Protein AF-A0A1V4AVX9-F1 (afdb_monomer_lite)

Organism: NCBI:txid1004156

Secondary structure (DSSP, 8-state):
-PEEPHHHHHHHHTS-HHHHHHHHHHHHHHHHHTT-SEE-HHHHHHHHHHHHH--TT---

Radius of gyration: 11.53 Å; chains: 1; bounding box: 33×20×24 Å

InterPro domains:
  IPR013580 Light-independent protochlorophyllide reductase subunit B-like, C-terminal [PF08369] (4-48)
  IPR042298 Proto-chlorophyllide reductase, C-terminal [G3DSA:1.10.8.550] (3-51)

Sequence (60 aa):
MPAWTHEAQTQTARIPSFIRGMVKKKIEEFAQERGYQEITPQIVDEAKALFMSDNSFHSA

pLDDT: mean 85.4, std 14.03, range [39.28, 95.5]

Foldseek 3Di:
DAAEDPQLVVVLVPDDPVCSVVLVVQLVVQCVVVVNNYRDVVSSVVSCVVVVVPCVVPPD

Structure (mmCIF, N/CA/C/O backbone):
data_AF-A0A1V4AVX9-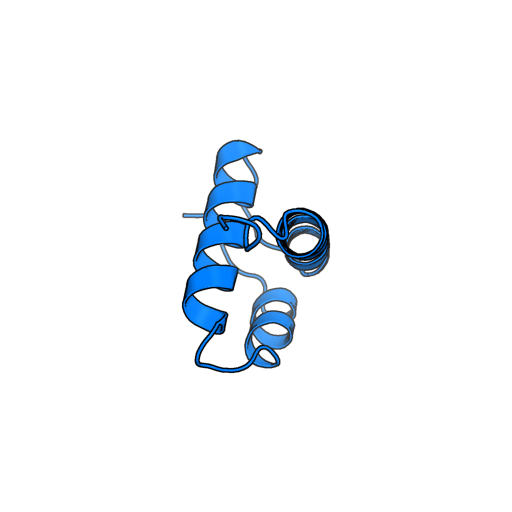F1
#
_entry.id   AF-A0A1V4AVX9-F1
#
loop_
_atom_site.group_PDB
_atom_site.id
_atom_site.type_symbol
_atom_site.label_atom_id
_atom_site.label_alt_id
_atom_site.label_comp_id
_atom_site.label_asym_id
_atom_site.label_entity_id
_atom_site.label_seq_id
_atom_site.pdbx_PDB_ins_code
_atom_site.Cartn_x
_atom_site.Cartn_y
_atom_site.Cartn_z
_atom_site.occupancy
_atom_site.B_iso_or_equiv
_atom_site.auth_seq_id
_atom_site.auth_comp_id
_atom_site.auth_asym_id
_atom_site.auth_atom_id
_atom_site.pdbx_PDB_model_num
ATOM 1 N N . MET A 1 1 ? -1.755 -8.731 10.443 1.00 71.75 1 MET A N 1
ATOM 2 C CA . MET A 1 1 ? -1.525 -8.349 9.034 1.00 71.75 1 MET A CA 1
ATOM 3 C C . MET A 1 1 ? -2.881 -8.056 8.417 1.00 71.75 1 MET A C 1
ATOM 5 O O . MET A 1 1 ? -3.795 -8.824 8.706 1.00 71.75 1 MET A O 1
ATOM 9 N N . PRO A 1 2 ? -3.037 -6.953 7.674 1.00 88.81 2 PRO A N 1
ATOM 10 C CA . PRO A 1 2 ? -4.314 -6.596 7.064 1.00 88.81 2 PRO A CA 1
ATOM 11 C C . PRO A 1 2 ? -4.761 -7.658 6.051 1.00 88.81 2 PRO A C 1
ATOM 13 O O . PRO A 1 2 ? -3.935 -8.265 5.364 1.00 88.81 2 PRO A O 1
ATOM 16 N N . ALA A 1 3 ? -6.066 -7.909 5.984 1.00 93.44 3 ALA A N 1
ATOM 17 C CA . ALA A 1 3 ? -6.648 -8.875 5.060 1.00 93.44 3 ALA A CA 1
ATOM 18 C C . ALA A 1 3 ? -6.644 -8.314 3.635 1.00 93.44 3 ALA A C 1
ATOM 20 O O . ALA A 1 3 ? -6.946 -7.148 3.426 1.00 93.44 3 ALA A O 1
ATOM 21 N N . TRP A 1 4 ? -6.312 -9.128 2.638 1.00 94.12 4 TRP A N 1
ATOM 22 C CA . TRP A 1 4 ? -6.324 -8.687 1.245 1.00 94.12 4 TRP A CA 1
ATOM 23 C C . TRP A 1 4 ? -7.648 -9.036 0.572 1.00 94.12 4 TRP A C 1
ATOM 25 O O . TRP A 1 4 ? -8.010 -10.211 0.482 1.00 94.12 4 TRP A O 1
ATOM 35 N N . THR A 1 5 ? -8.323 -8.039 0.005 1.00 95.12 5 THR A N 1
ATOM 36 C CA . THR A 1 5 ? -9.492 -8.287 -0.850 1.00 95.12 5 THR A CA 1
ATOM 37 C C . THR A 1 5 ? -9.088 -8.993 -2.142 1.00 95.12 5 THR A C 1
ATOM 39 O O . THR A 1 5 ? -7.956 -8.880 -2.621 1.00 95.12 5 THR A O 1
ATOM 42 N N . HIS A 1 6 ? -10.021 -9.731 -2.741 1.00 94.00 6 HIS A N 1
ATOM 43 C CA . HIS A 1 6 ? -9.771 -10.422 -4.007 1.00 94.00 6 HIS A CA 1
ATOM 44 C C . HIS A 1 6 ? -9.425 -9.440 -5.144 1.00 94.00 6 HIS A C 1
ATOM 46 O O . HIS A 1 6 ? -8.552 -9.708 -5.975 1.00 94.00 6 HIS A O 1
ATOM 52 N N . GLU A 1 7 ? -10.050 -8.264 -5.135 1.00 93.75 7 GLU A N 1
ATOM 53 C CA . GLU A 1 7 ? -9.802 -7.188 -6.095 1.00 93.75 7 GLU A CA 1
ATOM 54 C C . GLU A 1 7 ? -8.387 -6.614 -5.949 1.00 93.75 7 GLU A C 1
ATOM 56 O O . GLU A 1 7 ? -7.65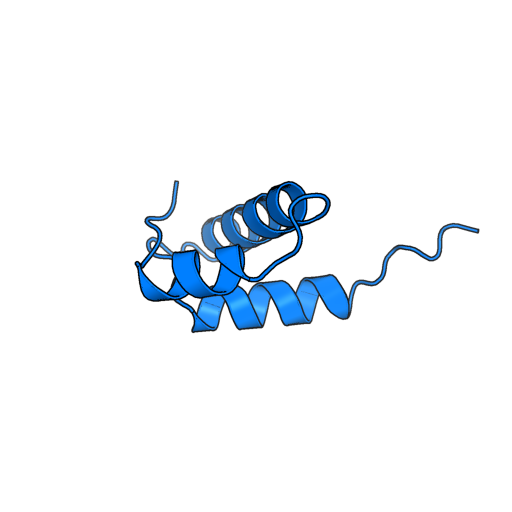2 -6.529 -6.937 1.00 93.75 7 GLU A O 1
ATOM 61 N N . ALA A 1 8 ? -7.954 -6.317 -4.717 1.00 94.06 8 ALA A N 1
ATOM 62 C CA . ALA A 1 8 ? -6.595 -5.855 -4.438 1.00 94.06 8 ALA A CA 1
ATOM 63 C C . ALA A 1 8 ? -5.539 -6.884 -4.864 1.00 94.06 8 ALA A C 1
ATOM 65 O O . ALA A 1 8 ? -4.548 -6.533 -5.504 1.00 94.06 8 ALA A O 1
ATOM 66 N N . GLN A 1 9 ? -5.767 -8.170 -4.575 1.00 92.44 9 GLN A N 1
ATOM 67 C CA . GLN A 1 9 ? -4.864 -9.246 -4.999 1.00 92.44 9 GLN A CA 1
ATOM 68 C C . GLN A 1 9 ? -4.753 -9.323 -6.520 1.00 92.44 9 GLN A C 1
ATOM 70 O O . GLN A 1 9 ? -3.649 -9.454 -7.049 1.00 92.44 9 GLN A O 1
ATOM 75 N N . THR A 1 10 ? -5.873 -9.183 -7.229 1.00 93.56 10 THR A N 1
ATOM 76 C CA . THR A 1 10 ? -5.905 -9.174 -8.697 1.00 93.56 10 THR A CA 1
ATOM 77 C C . THR A 1 10 ? -5.140 -7.978 -9.264 1.00 93.56 10 THR A C 1
ATOM 79 O O . THR A 1 10 ? -4.365 -8.126 -10.210 1.00 93.56 10 THR A O 1
ATOM 82 N N . GLN A 1 11 ? -5.296 -6.793 -8.669 1.00 90.88 11 GLN A N 1
ATOM 83 C CA . GLN A 1 11 ? -4.561 -5.590 -9.060 1.00 90.88 11 GLN A CA 1
ATOM 84 C C . GLN A 1 11 ? -3.052 -5.753 -8.842 1.00 90.88 11 GLN A C 1
ATOM 86 O O . GLN A 1 11 ? -2.261 -5.472 -9.745 1.00 90.88 11 GLN A O 1
ATOM 91 N N . THR A 1 12 ? -2.640 -6.268 -7.684 1.00 90.38 12 THR A N 1
ATOM 92 C CA . THR A 1 12 ? -1.230 -6.533 -7.369 1.00 90.38 12 THR A CA 1
ATOM 93 C C . THR A 1 12 ? -0.654 -7.673 -8.214 1.00 90.38 12 THR A C 1
ATOM 95 O O . THR A 1 12 ? 0.529 -7.649 -8.547 1.00 90.38 12 THR A O 1
ATOM 98 N N . ALA A 1 13 ? -1.464 -8.642 -8.648 1.00 90.50 13 ALA A N 1
ATOM 99 C CA . ALA A 1 13 ? -1.031 -9.712 -9.547 1.00 90.50 13 ALA A CA 1
ATOM 100 C C . ALA A 1 13 ? -0.654 -9.208 -10.952 1.00 90.50 13 ALA A C 1
ATOM 102 O O . ALA A 1 13 ? 0.178 -9.830 -11.613 1.00 90.50 13 ALA A O 1
ATOM 103 N N . ARG A 1 14 ? -1.194 -8.062 -11.394 1.00 90.62 14 ARG A N 1
ATOM 104 C CA . ARG A 1 14 ? -0.787 -7.404 -12.653 1.00 90.62 14 ARG A CA 1
ATOM 105 C C . ARG A 1 14 ? 0.595 -6.757 -12.564 1.00 90.62 14 ARG A C 1
ATOM 107 O O . ARG A 1 14 ? 1.189 -6.443 -13.590 1.00 90.62 14 ARG A O 1
ATOM 114 N N . ILE A 1 15 ? 1.115 -6.559 -11.353 1.00 88.12 15 ILE A N 1
ATOM 115 C CA . ILE A 1 15 ? 2.447 -5.998 -11.138 1.00 88.12 15 ILE A CA 1
ATOM 116 C C . ILE A 1 15 ? 3.498 -7.054 -11.515 1.00 88.12 15 ILE A C 1
ATOM 118 O O . ILE A 1 15 ? 3.362 -8.222 -11.109 1.00 88.12 15 ILE A O 1
ATOM 122 N N . PRO A 1 16 ? 4.553 -6.668 -12.256 1.00 90.06 16 PRO A N 1
ATOM 123 C CA . PRO A 1 16 ? 5.651 -7.562 -12.592 1.00 90.06 16 PRO A CA 1
ATOM 124 C C . PRO A 1 16 ? 6.273 -8.219 -11.357 1.00 90.06 16 PRO A C 1
ATOM 126 O O . PRO A 1 16 ? 6.439 -7.585 -10.315 1.00 90.06 16 PRO A O 1
ATOM 129 N N . SER A 1 17 ? 6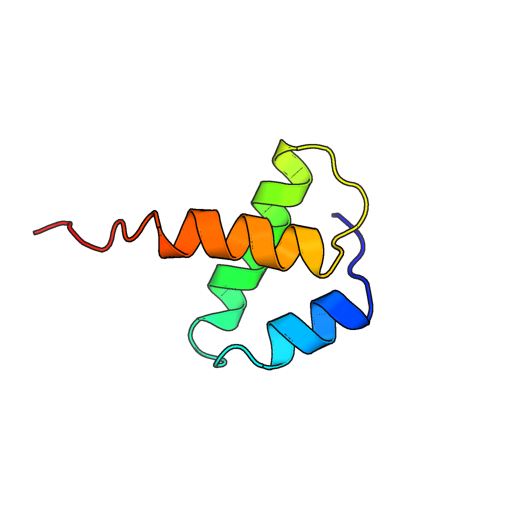.642 -9.494 -11.472 1.00 89.19 17 SER A N 1
ATOM 130 C CA . SER A 1 17 ? 7.108 -10.319 -10.347 1.00 89.19 17 SER A CA 1
ATOM 131 C C . SER A 1 17 ? 8.312 -9.730 -9.603 1.00 89.19 17 SER A C 1
ATOM 133 O O . SER A 1 17 ? 8.353 -9.817 -8.378 1.00 89.19 17 SER A O 1
ATOM 135 N N . PHE A 1 18 ? 9.241 -9.087 -10.317 1.00 86.88 18 PHE A N 1
ATOM 136 C CA . PHE A 1 18 ? 10.472 -8.520 -9.753 1.00 86.88 18 PHE A CA 1
ATOM 137 C C . PHE A 1 18 ? 10.227 -7.378 -8.752 1.00 86.88 18 PHE A C 1
ATOM 139 O O . PHE A 1 18 ? 10.953 -7.269 -7.770 1.00 86.88 18 PHE A O 1
ATOM 146 N N . ILE A 1 19 ? 9.180 -6.570 -8.946 1.00 86.94 19 ILE A N 1
ATOM 147 C CA . ILE A 1 19 ? 8.792 -5.494 -8.012 1.00 86.94 19 ILE A CA 1
ATOM 148 C C . ILE A 1 19 ? 7.573 -5.852 -7.160 1.00 86.94 19 ILE A C 1
ATOM 150 O O . ILE A 1 19 ? 7.325 -5.198 -6.151 1.00 86.94 19 ILE A O 1
ATOM 154 N N . ARG A 1 20 ? 6.815 -6.901 -7.509 1.00 90.44 20 ARG A N 1
ATOM 155 C CA . ARG A 1 20 ? 5.583 -7.287 -6.801 1.00 90.44 20 ARG A CA 1
ATOM 156 C C . ARG A 1 20 ? 5.805 -7.501 -5.307 1.00 90.44 20 ARG A C 1
ATOM 158 O O . ARG A 1 20 ? 4.982 -7.050 -4.518 1.00 90.44 20 ARG A O 1
ATOM 165 N N . GLY A 1 21 ? 6.894 -8.167 -4.919 1.00 90.12 21 GLY A N 1
ATOM 166 C CA . GLY A 1 21 ? 7.211 -8.401 -3.506 1.00 90.12 21 GLY A CA 1
ATOM 167 C C . GLY A 1 21 ? 7.427 -7.096 -2.734 1.00 90.12 21 GLY A C 1
ATOM 168 O O . GLY A 1 21 ? 6.857 -6.908 -1.663 1.00 90.12 21 GLY A O 1
ATOM 169 N N . MET A 1 22 ? 8.180 -6.166 -3.325 1.00 89.75 22 MET A N 1
ATOM 170 C CA . MET A 1 22 ? 8.433 -4.845 -2.752 1.00 89.75 22 MET A CA 1
ATOM 171 C C . MET A 1 22 ? 7.147 -4.014 -2.650 1.00 89.75 22 MET A C 1
ATOM 173 O O . MET A 1 22 ? 6.859 -3.460 -1.593 1.00 89.75 22 MET A O 1
ATOM 177 N N . VAL A 1 23 ? 6.344 -3.973 -3.718 1.00 89.81 23 VAL A N 1
ATOM 178 C CA . VAL A 1 23 ? 5.077 -3.227 -3.737 1.00 89.81 23 VAL A CA 1
ATOM 179 C C . VAL A 1 23 ? 4.087 -3.800 -2.726 1.00 89.81 23 VAL A C 1
ATOM 181 O O . VAL A 1 23 ? 3.484 -3.041 -1.974 1.00 89.81 23 VAL A O 1
ATOM 184 N N . LYS A 1 24 ? 3.948 -5.130 -2.655 1.00 91.38 24 LYS A N 1
ATOM 185 C CA . LYS A 1 24 ? 3.070 -5.786 -1.680 1.00 91.38 24 LYS A CA 1
ATOM 186 C C . LYS A 1 24 ? 3.452 -5.395 -0.251 1.00 91.38 24 LYS A C 1
ATOM 188 O O . LYS A 1 24 ? 2.583 -4.945 0.490 1.00 91.38 24 LYS A O 1
ATOM 193 N N . LYS A 1 25 ? 4.746 -5.469 0.082 1.00 91.06 25 LYS A N 1
ATOM 194 C CA . LYS A 1 25 ? 5.259 -5.067 1.395 1.00 91.06 25 LYS A CA 1
ATOM 195 C C . LYS A 1 25 ? 4.926 -3.605 1.710 1.00 91.06 25 LYS A C 1
ATOM 197 O O . LYS A 1 25 ?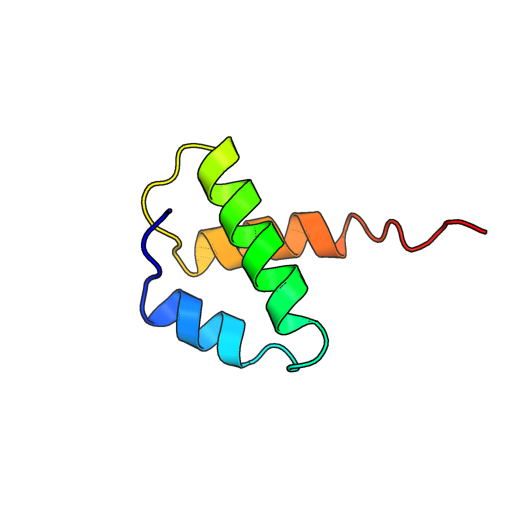 4.400 -3.333 2.780 1.00 91.06 25 LYS A O 1
ATOM 202 N N . LYS A 1 26 ? 5.152 -2.683 0.767 1.00 91.12 26 LYS A N 1
ATOM 203 C CA . LYS A 1 26 ? 4.837 -1.257 0.952 1.00 91.12 26 LYS A CA 1
ATOM 204 C C . LYS A 1 26 ? 3.350 -0.994 1.182 1.00 91.12 26 LYS A C 1
ATOM 206 O O . LYS A 1 26 ? 3.012 -0.156 2.008 1.00 91.12 26 LYS A O 1
ATOM 211 N N . ILE A 1 27 ? 2.470 -1.716 0.491 1.00 93.00 27 ILE A N 1
ATOM 212 C CA . ILE A 1 27 ? 1.018 -1.617 0.701 1.00 93.00 27 ILE A CA 1
ATOM 213 C C . ILE A 1 27 ? 0.641 -2.151 2.088 1.00 93.00 27 ILE A C 1
ATOM 215 O O . ILE A 1 27 ? -0.171 -1.543 2.778 1.00 93.00 27 ILE A O 1
ATOM 219 N N . GLU A 1 28 ? 1.236 -3.269 2.512 1.00 93.19 28 GLU A N 1
ATOM 220 C CA . GLU A 1 28 ? 1.010 -3.841 3.844 1.00 93.19 28 GLU A CA 1
ATOM 221 C C . GLU A 1 28 ? 1.492 -2.906 4.953 1.00 93.19 28 GLU A C 1
ATOM 223 O O . GLU A 1 28 ? 0.771 -2.727 5.932 1.00 93.19 28 GLU A O 1
ATOM 228 N N . GLU A 1 29 ? 2.663 -2.285 4.787 1.00 92.38 29 GLU A N 1
ATOM 229 C CA . GLU A 1 29 ? 3.191 -1.255 5.688 1.00 92.38 29 GLU A CA 1
ATOM 230 C C . GLU A 1 29 ? 2.256 -0.043 5.729 1.00 92.38 29 GLU A C 1
ATOM 232 O O . GLU A 1 29 ? 1.771 0.299 6.802 1.00 92.38 29 GLU A O 1
ATOM 237 N N . PHE A 1 30 ? 1.897 0.527 4.574 1.00 92.38 30 PHE A N 1
ATOM 238 C CA . PHE A 1 30 ? 0.971 1.661 4.486 1.00 92.38 30 PHE A CA 1
ATOM 239 C C . PHE A 1 30 ? -0.364 1.375 5.184 1.00 92.38 30 PHE A C 1
ATOM 241 O O . PHE A 1 30 ? -0.863 2.197 5.953 1.00 92.38 30 PHE A O 1
ATOM 248 N N . ALA A 1 31 ? -0.933 0.191 4.949 1.00 93.69 31 ALA A N 1
ATOM 249 C CA . ALA A 1 31 ? -2.177 -0.214 5.580 1.00 93.69 31 ALA A CA 1
ATOM 250 C C . ALA A 1 31 ? -2.038 -0.331 7.100 1.00 93.69 31 ALA A C 1
ATOM 252 O O . ALA A 1 31 ? -2.901 0.132 7.840 1.00 93.69 31 ALA A O 1
ATOM 253 N N . GLN A 1 32 ? -0.931 -0.898 7.571 1.00 93.00 32 GLN A N 1
ATOM 254 C CA . GLN A 1 32 ? -0.671 -1.080 8.993 1.00 93.00 32 GLN A CA 1
ATOM 255 C C . GLN A 1 32 ? -0.413 0.249 9.709 1.00 93.00 32 GLN A C 1
ATOM 257 O O . GLN A 1 32 ? -0.970 0.471 10.780 1.00 93.00 32 GLN A O 1
ATOM 262 N N . GLU A 1 33 ? 0.348 1.157 9.095 1.00 92.56 33 GLU A N 1
ATOM 263 C CA . GLU A 1 33 ? 0.616 2.498 9.626 1.00 92.56 33 GLU A CA 1
ATOM 264 C C . GLU A 1 33 ? -0.652 3.350 9.732 1.00 92.56 33 GLU A C 1
ATOM 266 O O . GLU A 1 33 ? -0.813 4.124 10.673 1.00 92.56 33 GLU A O 1
ATOM 271 N N . ARG A 1 34 ? -1.586 3.184 8.792 1.00 92.44 34 ARG A N 1
ATOM 272 C CA . ARG A 1 34 ? -2.886 3.872 8.797 1.00 92.44 34 ARG A CA 1
ATOM 273 C C . ARG A 1 34 ? -3.939 3.183 9.671 1.00 92.44 34 ARG A C 1
ATOM 275 O O . ARG A 1 34 ? -5.020 3.736 9.854 1.00 92.44 34 ARG A O 1
ATOM 282 N N . GLY A 1 35 ? -3.649 1.993 10.200 1.00 93.94 35 GLY A N 1
ATOM 283 C CA . GLY A 1 35 ? -4.600 1.196 10.980 1.00 93.94 35 GLY A CA 1
ATOM 284 C C . GLY A 1 35 ? -5.697 0.527 10.143 1.00 93.94 35 GLY A C 1
ATOM 285 O O . GLY A 1 35 ? -6.720 0.115 10.691 1.00 93.94 35 GLY A O 1
ATOM 286 N N . TYR A 1 36 ? -5.508 0.395 8.828 1.00 93.94 36 TYR A N 1
ATOM 287 C CA . TYR A 1 36 ? -6.430 -0.342 7.971 1.00 93.94 36 TYR A CA 1
ATOM 288 C C . TYR A 1 36 ? -6.357 -1.838 8.274 1.00 93.94 36 TYR A C 1
ATOM 290 O O . TYR A 1 36 ? -5.286 -2.447 8.307 1.00 93.94 36 TYR A O 1
ATOM 298 N N . GLN A 1 37 ? -7.524 -2.444 8.476 1.00 92.62 37 GLN A N 1
ATOM 299 C CA . GLN A 1 37 ? -7.645 -3.882 8.723 1.00 92.62 37 GLN A CA 1
ATOM 300 C C . GLN A 1 37 ? -7.778 -4.692 7.429 1.00 92.62 37 GLN A C 1
ATOM 302 O O . GLN A 1 37 ? -7.512 -5.893 7.429 1.00 92.62 37 GLN A O 1
ATOM 307 N N . GLU A 1 38 ? -8.141 -4.035 6.329 1.00 94.50 38 GLU A N 1
ATOM 308 C CA . GLU A 1 38 ? -8.352 -4.644 5.022 1.00 94.50 38 GLU A CA 1
ATOM 309 C C . GLU A 1 38 ? -7.686 -3.801 3.927 1.00 94.50 38 GLU A C 1
ATOM 311 O O . GLU A 1 38 ? -7.764 -2.576 3.947 1.00 94.50 38 GLU A O 1
ATOM 316 N N . ILE A 1 39 ? -7.027 -4.460 2.975 1.00 95.44 39 ILE A N 1
ATOM 317 C CA . ILE A 1 39 ? -6.426 -3.867 1.784 1.00 95.44 39 ILE A CA 1
ATOM 318 C C . ILE A 1 39 ? -7.418 -4.010 0.633 1.00 95.44 39 ILE A C 1
ATOM 320 O O . ILE A 1 39 ? -7.612 -5.089 0.058 1.00 95.44 39 ILE A O 1
ATOM 324 N N . THR A 1 40 ? -8.027 -2.884 0.295 1.00 95.50 40 THR A N 1
ATOM 325 C CA . THR A 1 40 ? -8.912 -2.703 -0.854 1.00 95.50 40 THR A CA 1
ATOM 326 C C . THR A 1 40 ? -8.108 -2.231 -2.071 1.00 95.50 40 THR A C 1
ATOM 328 O O . THR A 1 40 ? -6.990 -1.726 -1.919 1.00 95.50 40 THR A O 1
ATOM 331 N N . PRO A 1 41 ? -8.638 -2.362 -3.299 1.00 93.12 41 PRO A N 1
ATOM 332 C CA . PRO A 1 41 ? -7.992 -1.815 -4.496 1.00 93.12 41 PRO A CA 1
ATOM 333 C C . PRO A 1 41 ? -7.696 -0.309 -4.387 1.00 93.12 41 PRO A C 1
ATOM 335 O O . PRO A 1 41 ? -6.693 0.152 -4.931 1.00 93.12 41 PRO A O 1
ATOM 338 N N . GLN A 1 42 ? -8.498 0.441 -3.622 1.00 92.94 42 GLN A N 1
ATOM 339 C CA . GLN A 1 42 ? -8.252 1.859 -3.353 1.00 92.94 42 GLN A CA 1
ATOM 340 C C . GLN A 1 42 ? -6.984 2.072 -2.513 1.00 92.94 42 GLN A C 1
ATOM 342 O O . GLN A 1 42 ? -6.129 2.863 -2.890 1.00 92.94 42 GLN A O 1
ATOM 347 N N . ILE A 1 43 ? -6.796 1.296 -1.439 1.00 93.00 43 ILE A N 1
ATOM 348 C CA . ILE A 1 43 ? -5.579 1.346 -0.609 1.00 93.00 43 ILE A CA 1
ATOM 349 C C . ILE A 1 43 ? -4.342 0.952 -1.423 1.00 93.00 43 ILE A C 1
ATOM 351 O O . ILE A 1 43 ? -3.280 1.553 -1.273 1.00 93.00 43 ILE A O 1
ATOM 355 N N . VAL A 1 44 ? -4.469 -0.045 -2.307 1.00 92.75 44 VAL A N 1
ATOM 356 C CA . VAL A 1 44 ? -3.393 -0.424 -3.236 1.00 92.75 44 VAL A CA 1
ATOM 357 C C . VAL A 1 44 ? -3.027 0.749 -4.140 1.00 92.75 44 VAL A C 1
ATOM 359 O O . VAL A 1 44 ? -1.842 0.982 -4.367 1.00 92.75 44 VAL A O 1
ATOM 362 N N . ASP A 1 45 ? -4.014 1.460 -4.681 1.00 91.56 45 ASP A N 1
ATOM 363 C CA . ASP A 1 45 ? -3.784 2.611 -5.551 1.00 91.56 45 ASP A CA 1
ATOM 364 C C . ASP A 1 45 ? -3.142 3.784 -4.801 1.00 91.56 45 ASP A C 1
ATOM 366 O O . ASP A 1 45 ? -2.111 4.290 -5.239 1.00 91.56 45 ASP A O 1
ATOM 370 N N . GLU A 1 46 ? -3.653 4.125 -3.616 1.00 91.19 46 GLU A N 1
ATOM 371 C CA . GLU A 1 46 ? -3.097 5.169 -2.748 1.00 91.19 46 GLU A CA 1
ATOM 372 C C . GLU A 1 46 ? -1.634 4.877 -2.380 1.00 91.19 46 GLU A C 1
ATOM 374 O O . GLU A 1 46 ? -0.751 5.717 -2.569 1.00 91.19 46 GLU A O 1
ATOM 379 N N . ALA A 1 47 ? -1.342 3.657 -1.924 1.00 90.44 47 ALA A N 1
ATOM 380 C CA . ALA A 1 47 ? 0.014 3.242 -1.580 1.00 90.44 47 ALA A CA 1
ATOM 381 C C . ALA A 1 47 ? 0.944 3.231 -2.805 1.00 90.44 47 ALA A C 1
ATOM 383 O O . ALA A 1 47 ? 2.109 3.625 -2.711 1.00 90.44 47 ALA A O 1
ATOM 384 N N . LYS A 1 48 ? 0.440 2.813 -3.974 1.00 86.12 48 LYS A N 1
ATOM 385 C CA . LYS A 1 48 ? 1.179 2.862 -5.242 1.00 86.12 48 LYS A CA 1
ATOM 386 C C . LYS A 1 48 ? 1.473 4.293 -5.674 1.00 86.12 48 LYS A C 1
ATOM 388 O O . LYS A 1 48 ? 2.575 4.535 -6.154 1.00 86.12 48 LYS A O 1
ATOM 393 N N . ALA A 1 49 ? 0.522 5.212 -5.532 1.00 86.25 49 ALA A N 1
ATOM 394 C CA . ALA A 1 49 ? 0.700 6.617 -5.871 1.00 86.25 49 ALA A CA 1
ATOM 395 C C . ALA A 1 49 ? 1.769 7.253 -4.979 1.00 86.25 49 ALA A C 1
ATOM 397 O O . ALA A 1 49 ? 2.666 7.918 -5.489 1.00 86.25 49 ALA A O 1
ATOM 398 N N . LEU A 1 50 ? 1.743 6.973 -3.674 1.00 83.06 50 LEU A N 1
ATOM 399 C CA . LEU A 1 50 ? 2.771 7.428 -2.738 1.00 83.06 50 LEU A CA 1
ATOM 400 C C . LEU A 1 50 ? 4.147 6.856 -3.087 1.00 83.06 50 LEU A C 1
ATOM 402 O O . LEU A 1 50 ? 5.109 7.606 -3.175 1.00 83.06 50 LEU A O 1
ATOM 406 N N . PHE A 1 51 ? 4.236 5.553 -3.355 1.00 75.25 51 PHE A N 1
ATOM 407 C CA . PHE A 1 51 ? 5.501 4.893 -3.673 1.00 75.25 51 PHE A CA 1
ATOM 408 C C . PHE A 1 51 ? 6.072 5.266 -5.052 1.00 75.25 51 PHE A C 1
ATOM 410 O O . PHE A 1 51 ? 7.275 5.433 -5.184 1.00 75.25 51 PHE A O 1
ATOM 417 N N . MET A 1 52 ? 5.242 5.395 -6.091 1.00 71.50 52 MET A N 1
ATOM 418 C CA . MET A 1 52 ? 5.717 5.792 -7.425 1.00 71.50 52 MET A CA 1
ATOM 419 C C . MET A 1 52 ? 6.058 7.282 -7.503 1.00 71.50 52 MET A C 1
ATOM 421 O O . MET A 1 52 ? 6.897 7.666 -8.314 1.00 71.50 52 MET A O 1
ATOM 425 N N . SER A 1 53 ? 5.433 8.110 -6.661 1.00 64.88 53 SER A N 1
ATOM 426 C CA .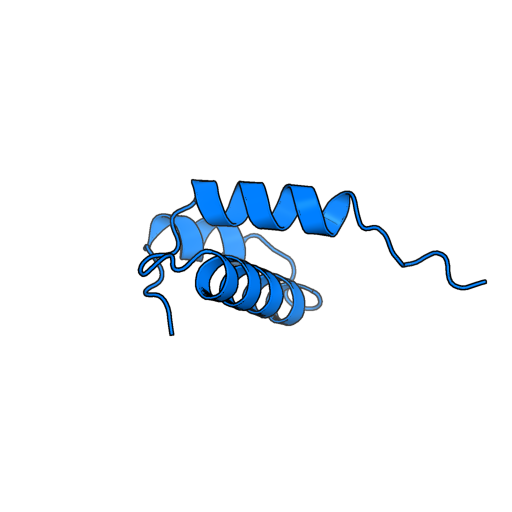 SER A 1 53 ? 5.812 9.519 -6.505 1.00 64.88 53 SER A CA 1
ATOM 427 C C . SER A 1 53 ? 7.074 9.668 -5.652 1.00 64.88 53 SER A C 1
ATOM 429 O O . SER A 1 53 ? 7.916 10.509 -5.955 1.00 64.88 53 SER A O 1
ATOM 431 N N . ASP A 1 54 ? 7.254 8.809 -4.643 1.00 58.97 54 ASP A N 1
ATOM 432 C CA . ASP A 1 54 ? 8.508 8.623 -3.907 1.00 58.97 54 ASP A CA 1
ATOM 433 C C . ASP A 1 54 ? 9.473 7.748 -4.721 1.00 58.97 54 ASP A C 1
ATOM 435 O O . ASP A 1 54 ? 9.912 6.672 -4.316 1.00 58.97 54 ASP A O 1
ATOM 439 N N . ASN A 1 55 ? 9.816 8.208 -5.924 1.00 54.62 55 ASN A N 1
ATOM 440 C CA . ASN A 1 55 ? 10.940 7.664 -6.670 1.00 54.62 55 ASN A CA 1
ATOM 441 C C . ASN A 1 55 ? 12.249 8.119 -5.999 1.00 54.62 55 ASN A C 1
ATOM 443 O O . ASN A 1 55 ? 13.063 8.824 -6.600 1.00 54.62 55 ASN A O 1
ATOM 447 N N . SER A 1 56 ? 12.483 7.654 -4.767 1.00 54.16 56 SER A N 1
ATOM 448 C CA . SER A 1 56 ? 13.761 7.652 -4.041 1.00 54.16 56 SER A CA 1
ATOM 449 C C . SER A 1 56 ? 14.797 6.728 -4.713 1.00 54.16 56 SER A C 1
ATOM 451 O O . SER A 1 56 ? 15.605 6.077 -4.060 1.00 54.16 56 SER A O 1
ATOM 453 N N . PHE A 1 57 ? 14.776 6.677 -6.048 1.00 54.94 57 PHE A N 1
ATOM 454 C CA . PHE A 1 57 ? 15.825 6.153 -6.918 1.00 54.94 57 PHE A CA 1
ATOM 455 C C . PHE A 1 57 ? 16.753 7.273 -7.427 1.00 54.94 57 PHE A C 1
ATOM 457 O O . PHE A 1 57 ? 17.568 7.035 -8.312 1.00 54.94 57 PHE A O 1
ATOM 464 N N . HIS A 1 58 ? 16.684 8.483 -6.863 1.00 48.78 58 HIS A N 1
ATOM 465 C CA . HIS A 1 58 ? 17.801 9.430 -6.906 1.00 48.78 58 HIS A CA 1
ATOM 466 C C . HIS A 1 58 ? 18.587 9.339 -5.598 1.00 48.78 58 HIS A C 1
ATOM 468 O O . HIS A 1 58 ? 18.443 10.145 -4.686 1.00 48.78 58 HIS A O 1
ATOM 474 N N . SER A 1 59 ? 19.419 8.308 -5.505 1.00 44.19 59 SER A N 1
ATOM 475 C CA . SER A 1 59 ? 20.674 8.397 -4.765 1.00 44.19 59 SER A CA 1
ATOM 476 C C . SER A 1 59 ? 21.776 8.298 -5.812 1.00 44.19 59 SER A C 1
ATOM 478 O O . SER A 1 59 ? 22.147 7.199 -6.219 1.00 44.19 59 SER A O 1
ATOM 480 N N . ALA A 1 60 ? 22.209 9.450 -6.314 1.00 39.28 6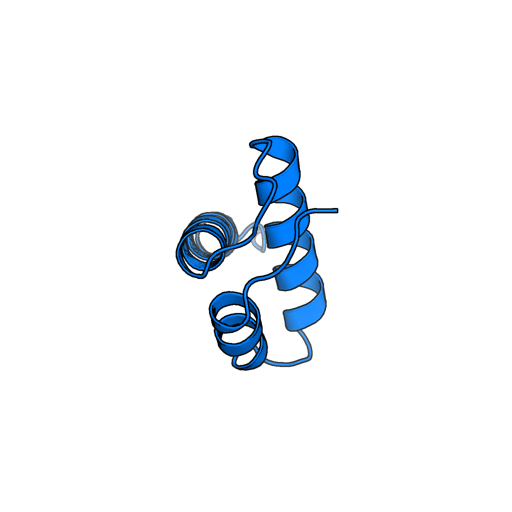0 ALA A N 1
ATOM 481 C CA . ALA A 1 60 ? 23.440 9.615 -7.073 1.00 39.28 60 ALA A CA 1
ATOM 482 C C . ALA A 1 60 ? 24.168 10.834 -6.509 1.00 39.28 60 ALA A C 1
ATOM 484 O O . ALA A 1 60 ? 23.471 11.844 -6.252 1.00 39.28 60 ALA A O 1
#